Protein AF-A0A951CQD4-F1 (afdb_monomer)

Nearest PDB structures (foldseek):
  6ynw-assembly1_P  TM=8.986E-01  e=6.904E-02  Tetrahymena thermophila
  8apj-assembly1_V1  TM=7.494E-01  e=2.219E-02  Trypanosoma brucei brucei
  6oqr-assembly1_P  TM=8.571E-01  e=2.436E-01  Escherichia coli
  6oqu-assembly1_P  TM=8.642E-01  e=4.874E-01  Escherichia coli
  8dbp-assembly1_M  TM=8.579E-01  e=5.529E-01  Escherichia coli

Secondary structure (DSSP, 8-state):
-HHHHHHHHHHHHHHHGGGGS--TT----HHHHHHHHHHHHHHHHHHHHHHHHHHHHHHHHH-GGGHHHHHHHHHHHHHHHHHHHHHHHHHHHH-

Sequence (95 aa):
MRNKMMFLILALLLIGVPAFAQGPAGGITDKGLMVLGLGIAGGLCGIGQGKAVSGAAEAIARNPGAQAGIRFALILGLVFIETLTIYALAIVLRG

Mean predicted aligned error: 7.96 Å

pLDDT: mean 88.53, std 10.41, range [60.78, 98.19]

Structure (mmCIF, N/CA/C/O backbone):
data_AF-A0A951CQD4-F1
#
_entry.id   AF-A0A951CQD4-F1
#
loop_
_atom_site.group_PDB
_atom_site.id
_atom_site.type_symbol
_atom_site.label_atom_id
_atom_site.label_alt_id
_atom_site.label_comp_id
_atom_site.label_asym_id
_atom_site.label_entity_id
_atom_site.label_seq_id
_atom_site.pdbx_PDB_ins_code
_atom_site.Cartn_x
_atom_site.Cartn_y
_atom_site.Cartn_z
_atom_site.occupancy
_atom_site.B_iso_or_equiv
_atom_site.auth_seq_id
_atom_site.auth_comp_id
_atom_site.auth_asym_id
_atom_site.auth_atom_id
_atom_site.pdbx_PDB_model_num
ATOM 1 N N . MET A 1 1 ? 17.579 15.932 11.579 1.00 73.38 1 MET A N 1
ATOM 2 C CA . MET A 1 1 ? 17.182 16.090 10.156 1.00 73.38 1 MET A CA 1
ATOM 3 C C . MET A 1 1 ? 18.389 16.061 9.217 1.00 73.38 1 MET A C 1
ATOM 5 O O . MET A 1 1 ? 18.344 15.320 8.247 1.00 73.38 1 MET A O 1
ATOM 9 N N . ARG A 1 2 ? 19.497 16.740 9.555 1.00 85.31 2 ARG A N 1
ATOM 10 C CA . ARG A 1 2 ? 20.757 16.749 8.784 1.00 85.31 2 ARG A CA 1
ATOM 11 C C . ARG A 1 2 ? 21.313 15.361 8.417 1.00 85.31 2 ARG A C 1
ATOM 13 O O . ARG A 1 2 ? 21.627 15.135 7.260 1.00 85.31 2 ARG A O 1
ATOM 20 N N . ASN A 1 3 ? 21.331 14.406 9.352 1.00 81.06 3 ASN A N 1
ATOM 21 C CA . ASN A 1 3 ? 21.849 13.057 9.070 1.00 81.06 3 ASN A CA 1
ATOM 22 C C . ASN A 1 3 ? 20.948 12.282 8.096 1.00 81.06 3 ASN A C 1
ATOM 24 O O . ASN A 1 3 ? 21.449 11.656 7.174 1.00 81.06 3 ASN A O 1
ATOM 28 N N . LYS A 1 4 ? 19.617 12.385 8.242 1.00 80.56 4 LYS A N 1
ATOM 29 C CA . LYS A 1 4 ? 18.654 11.767 7.311 1.00 80.56 4 LYS A CA 1
ATOM 30 C C . LYS A 1 4 ? 18.809 12.333 5.897 1.00 80.56 4 LYS A C 1
ATOM 32 O O . LYS A 1 4 ? 18.767 11.583 4.935 1.00 80.56 4 LYS A O 1
ATOM 37 N N . MET A 1 5 ? 19.040 13.643 5.792 1.00 81.31 5 MET A N 1
ATOM 38 C CA . MET A 1 5 ? 19.269 14.328 4.520 1.00 81.31 5 MET A CA 1
ATOM 39 C C . MET A 1 5 ? 20.591 13.898 3.869 1.00 81.31 5 MET A C 1
ATOM 41 O O . MET A 1 5 ? 20.627 13.664 2.670 1.00 81.31 5 MET A O 1
ATOM 45 N N . MET A 1 6 ? 21.649 13.705 4.663 1.00 86.38 6 MET A N 1
ATOM 46 C CA . MET A 1 6 ? 22.944 13.219 4.175 1.00 86.38 6 MET A CA 1
ATOM 47 C C . MET A 1 6 ? 22.870 11.772 3.661 1.00 86.38 6 MET A C 1
ATOM 49 O O . MET A 1 6 ? 23.408 11.481 2.597 1.00 86.38 6 MET A O 1
ATOM 53 N N . PHE A 1 7 ? 22.135 10.889 4.349 1.00 87.44 7 PHE A N 1
ATOM 54 C CA . PHE A 1 7 ? 21.870 9.531 3.855 1.00 87.44 7 PHE A CA 1
ATOM 55 C C . PHE A 1 7 ? 21.011 9.522 2.585 1.00 87.44 7 PHE A C 1
ATOM 57 O O . PHE A 1 7 ? 21.269 8.726 1.689 1.00 87.44 7 PHE A O 1
ATOM 64 N N . LEU A 1 8 ? 20.027 10.422 2.479 1.00 87.50 8 LEU A N 1
ATOM 65 C CA . LEU A 1 8 ? 19.177 10.535 1.292 1.00 87.50 8 LEU A CA 1
ATOM 66 C C . LEU A 1 8 ? 19.973 11.002 0.064 1.00 87.50 8 LEU A C 1
ATOM 68 O O . LEU A 1 8 ? 19.827 10.433 -1.012 1.00 87.50 8 LEU A O 1
ATOM 72 N N . ILE A 1 9 ? 20.846 11.999 0.238 1.00 85.88 9 ILE A N 1
ATOM 73 C CA . ILE A 1 9 ? 21.727 12.512 -0.822 1.00 85.88 9 ILE A CA 1
ATOM 74 C C . ILE A 1 9 ? 22.723 11.435 -1.267 1.00 85.88 9 ILE A C 1
ATOM 76 O O . ILE A 1 9 ? 22.911 11.237 -2.464 1.00 85.88 9 ILE A O 1
ATOM 80 N N . LEU A 1 10 ? 23.322 10.699 -0.324 1.00 86.56 10 LEU A N 1
ATOM 81 C CA . LEU A 1 10 ? 24.229 9.596 -0.643 1.00 86.56 10 LEU A CA 1
ATOM 82 C C . LEU A 1 10 ? 23.510 8.466 -1.396 1.00 86.56 10 LEU A C 1
ATOM 84 O O . LEU A 1 10 ? 24.032 7.972 -2.389 1.00 86.56 10 LEU A O 1
ATOM 88 N N . ALA A 1 11 ? 22.299 8.091 -0.974 1.00 84.56 11 ALA A N 1
ATOM 89 C CA . ALA A 1 11 ? 21.493 7.094 -1.675 1.00 84.56 11 ALA A CA 1
ATOM 90 C C . ALA A 1 11 ? 21.147 7.541 -3.105 1.00 84.56 11 ALA A C 1
ATOM 92 O O . ALA A 1 11 ? 21.268 6.751 -4.038 1.00 84.56 11 ALA A O 1
ATOM 93 N N . LEU A 1 12 ? 20.786 8.815 -3.293 1.00 80.19 12 LEU A N 1
ATOM 94 C CA . LEU A 1 12 ? 20.484 9.376 -4.611 1.00 80.19 12 LEU A CA 1
ATOM 95 C C . LEU A 1 12 ? 21.715 9.376 -5.534 1.00 80.19 12 LEU A C 1
ATOM 97 O O . LEU A 1 12 ? 21.600 9.050 -6.713 1.00 80.19 12 LEU A O 1
ATOM 101 N N . LEU A 1 13 ? 22.898 9.687 -4.991 1.00 81.06 13 LEU A N 1
ATOM 102 C CA . LEU A 1 13 ? 24.167 9.637 -5.724 1.00 81.06 13 LEU A CA 1
ATOM 103 C C . LEU A 1 13 ? 24.550 8.204 -6.122 1.00 81.06 13 LEU A C 1
ATOM 105 O O . LEU A 1 13 ? 24.999 7.989 -7.245 1.00 81.06 13 LEU A O 1
ATOM 109 N N . LEU A 1 14 ? 24.333 7.220 -5.242 1.00 79.62 14 LEU A N 1
ATOM 110 C CA . LEU A 1 14 ? 24.634 5.809 -5.514 1.00 79.62 14 LEU A CA 1
ATOM 111 C C . LEU A 1 14 ? 23.734 5.203 -6.604 1.00 79.62 14 LEU A C 1
ATOM 113 O O . LEU A 1 14 ? 24.202 4.372 -7.379 1.00 79.62 14 LEU A O 1
ATOM 117 N N . ILE A 1 15 ? 22.481 5.655 -6.720 1.00 76.06 15 ILE A N 1
ATOM 118 C CA . ILE A 1 15 ? 21.564 5.241 -7.800 1.00 76.06 15 ILE A CA 1
ATOM 119 C C . ILE A 1 15 ? 22.047 5.743 -9.178 1.00 76.06 15 ILE A C 1
ATOM 121 O O . ILE A 1 15 ? 21.765 5.107 -10.191 1.00 76.06 15 ILE A O 1
ATOM 125 N N . GLY A 1 16 ? 22.811 6.842 -9.235 1.00 67.19 16 GLY A N 1
ATOM 126 C CA . GLY A 1 16 ? 23.349 7.413 -10.479 1.00 67.19 16 GLY A CA 1
ATOM 127 C C . GLY A 1 16 ? 24.639 6.763 -11.003 1.00 67.19 16 GLY A C 1
ATOM 128 O O . GLY A 1 16 ? 24.950 6.897 -12.183 1.00 67.19 16 GLY A O 1
ATOM 129 N N . VAL A 1 17 ? 25.385 6.031 -10.168 1.00 70.56 17 VAL A N 1
ATOM 130 C CA . VAL A 1 17 ? 26.650 5.359 -10.542 1.00 70.56 17 VAL A CA 1
ATOM 131 C C . VAL A 1 17 ? 26.517 4.368 -11.716 1.00 70.56 17 VAL A C 1
ATOM 133 O O . VAL A 1 17 ? 27.369 4.418 -12.607 1.00 70.56 17 VAL A O 1
ATOM 136 N N . PRO A 1 18 ? 25.482 3.502 -11.808 1.00 70.94 18 PRO A N 1
ATOM 137 C CA . PRO A 1 18 ? 25.334 2.594 -12.951 1.00 70.94 18 PRO A CA 1
ATOM 138 C C . PRO A 1 18 ? 25.163 3.305 -14.305 1.00 70.94 18 PRO A C 1
ATOM 140 O O . PRO A 1 18 ? 25.488 2.706 -15.329 1.00 70.94 18 PRO A O 1
ATOM 143 N N . ALA A 1 19 ? 24.750 4.581 -14.335 1.00 67.12 19 ALA A N 1
ATOM 144 C CA . ALA A 1 19 ? 24.641 5.353 -15.577 1.00 67.12 19 ALA A CA 1
ATOM 145 C C . ALA A 1 19 ? 26.005 5.600 -16.253 1.00 67.12 19 ALA A C 1
ATOM 147 O O . ALA A 1 19 ? 26.070 5.733 -17.472 1.00 67.12 19 ALA A O 1
ATOM 148 N N . PHE A 1 20 ? 27.102 5.616 -15.484 1.00 69.44 20 PHE A N 1
ATOM 149 C CA . PHE A 1 20 ? 28.464 5.824 -15.997 1.00 69.44 20 PHE A CA 1
ATOM 150 C C . PHE A 1 20 ? 29.209 4.519 -16.326 1.00 69.44 20 PHE A C 1
ATOM 152 O O . PHE A 1 20 ? 30.288 4.567 -16.909 1.00 69.44 20 PHE A O 1
ATOM 159 N N . ALA A 1 21 ? 28.640 3.359 -15.978 1.00 69.00 21 ALA A N 1
ATOM 160 C CA . ALA A 1 21 ? 29.192 2.033 -16.279 1.00 69.00 21 ALA A CA 1
ATOM 161 C C . ALA A 1 21 ? 28.499 1.343 -17.478 1.00 69.00 21 ALA A C 1
ATOM 163 O O . ALA A 1 21 ? 28.794 0.188 -17.786 1.00 69.00 21 ALA A O 1
ATOM 164 N N . GLN A 1 22 ? 27.564 2.025 -18.152 1.00 69.38 22 GLN A N 1
ATOM 165 C CA . GLN A 1 22 ? 26.813 1.482 -19.288 1.00 69.38 22 GLN A CA 1
ATOM 166 C C . GLN A 1 22 ? 27.698 1.302 -20.536 1.00 69.38 22 GLN A C 1
ATOM 168 O O . GLN A 1 22 ? 28.213 2.269 -21.092 1.00 69.38 22 GLN A O 1
ATOM 173 N N . GLY A 1 23 ? 27.844 0.057 -21.007 1.00 66.75 23 GLY A N 1
ATOM 174 C CA . GLY A 1 23 ? 28.374 -0.257 -22.342 1.00 66.75 23 GLY A CA 1
ATOM 175 C C . GLY A 1 23 ? 27.323 -0.068 -23.453 1.00 66.75 23 GLY A C 1
ATOM 176 O O . GLY A 1 23 ? 26.164 0.195 -23.144 1.00 66.75 23 GLY A O 1
ATOM 177 N N . PRO A 1 24 ? 27.663 -0.268 -24.743 1.00 63.88 24 PRO A N 1
ATOM 178 C CA . PRO A 1 24 ? 26.805 0.068 -25.897 1.00 63.88 24 PRO A CA 1
ATOM 179 C C . PRO A 1 24 ? 25.401 -0.568 -25.919 1.00 63.88 24 PRO A C 1
ATOM 181 O O . PRO A 1 24 ? 24.527 -0.089 -26.632 1.00 63.88 24 PRO A O 1
ATOM 184 N N . ALA A 1 25 ? 25.182 -1.640 -25.150 1.00 64.62 25 ALA A N 1
ATOM 185 C CA . ALA A 1 25 ? 23.901 -2.339 -25.007 1.00 64.62 25 ALA A CA 1
ATOM 186 C C . ALA A 1 25 ? 23.229 -2.141 -23.630 1.00 64.62 25 ALA A C 1
ATOM 188 O O . ALA A 1 25 ? 22.144 -2.664 -23.389 1.00 64.62 25 ALA A O 1
ATOM 189 N N . GLY A 1 26 ? 23.864 -1.413 -22.709 1.00 60.78 26 GLY A N 1
ATOM 190 C CA . GLY A 1 26 ? 23.273 -1.034 -21.432 1.00 60.78 26 GLY A CA 1
ATOM 191 C C . GLY A 1 26 ? 22.604 0.318 -21.607 1.00 60.78 26 GLY A C 1
ATOM 192 O O . GLY A 1 26 ? 23.295 1.313 -21.778 1.00 60.78 26 GLY A O 1
ATOM 193 N N . GLY A 1 27 ? 21.279 0.350 -21.597 1.00 67.31 27 GLY A N 1
ATOM 194 C CA . GLY A 1 27 ? 20.437 1.545 -21.624 1.00 67.31 27 GLY A CA 1
ATOM 195 C C . GLY A 1 27 ? 19.290 1.357 -20.640 1.00 67.31 27 GLY A C 1
ATOM 196 O O . GLY A 1 27 ? 18.896 0.217 -20.390 1.00 67.31 27 GLY A O 1
ATOM 197 N N . ILE A 1 28 ? 18.730 2.441 -20.091 1.00 70.69 28 ILE A N 1
ATOM 198 C CA . ILE A 1 28 ? 17.424 2.351 -19.424 1.00 70.69 28 ILE A CA 1
ATOM 199 C C . ILE A 1 28 ? 16.434 1.877 -20.488 1.00 70.69 28 ILE A C 1
ATOM 201 O O . ILE A 1 28 ? 16.169 2.590 -21.452 1.00 70.69 28 ILE A O 1
ATOM 205 N N . THR A 1 29 ? 15.942 0.650 -20.346 1.00 83.50 29 THR A N 1
ATOM 206 C CA . THR A 1 29 ? 14.924 0.104 -21.244 1.00 83.50 29 THR A CA 1
ATOM 207 C C . THR A 1 29 ? 13.550 0.596 -20.808 1.00 83.50 29 THR A C 1
ATOM 209 O O . THR A 1 29 ? 13.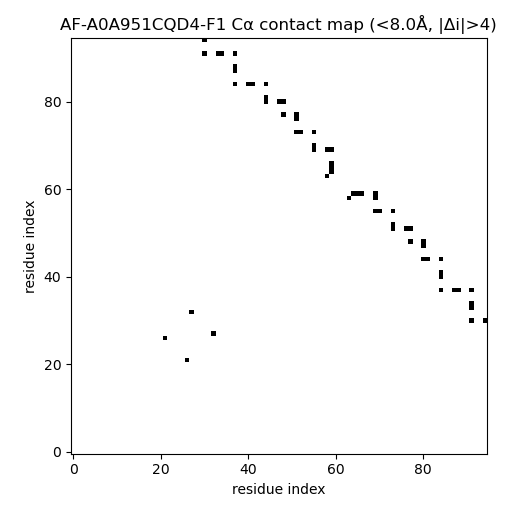323 0.832 -19.618 1.00 83.50 29 THR A O 1
ATOM 212 N N . ASP A 1 30 ? 12.604 0.682 -21.743 1.00 83.00 30 ASP A N 1
ATOM 213 C CA . ASP A 1 30 ? 11.210 1.019 -21.425 1.00 83.00 30 ASP A CA 1
ATOM 214 C C . ASP A 1 30 ? 10.648 0.082 -20.342 1.00 83.00 30 ASP A C 1
ATOM 216 O O . ASP A 1 30 ? 10.006 0.529 -19.391 1.00 83.00 30 ASP A O 1
ATOM 220 N N . LYS A 1 31 ? 11.003 -1.212 -20.405 1.00 83.81 31 LYS A N 1
ATOM 221 C CA . LYS A 1 31 ? 10.666 -2.201 -19.369 1.00 83.81 31 LYS A CA 1
ATOM 222 C C . LYS A 1 31 ? 11.307 -1.883 -18.016 1.00 83.81 31 LYS A C 1
ATOM 224 O O . LYS A 1 31 ? 10.651 -2.011 -16.986 1.00 83.81 31 LYS A O 1
ATOM 229 N N . GLY A 1 32 ? 12.567 -1.448 -18.000 1.00 85.00 32 GLY A N 1
ATOM 230 C CA . GLY A 1 32 ? 13.257 -1.028 -16.779 1.00 85.00 32 GLY A CA 1
ATOM 231 C C . GLY A 1 32 ? 12.568 0.160 -16.103 1.00 85.00 32 GLY A C 1
ATOM 232 O O . GLY A 1 32 ? 12.392 0.159 -14.883 1.00 85.00 32 GLY A O 1
ATOM 233 N N . LEU A 1 33 ? 12.101 1.133 -16.891 1.00 85.75 33 LEU A N 1
ATOM 234 C CA . LEU A 1 33 ? 11.361 2.283 -16.373 1.00 85.75 33 LEU A CA 1
ATOM 235 C C . LEU A 1 33 ? 9.965 1.891 -15.860 1.00 85.75 33 LEU A C 1
ATOM 237 O O . LEU A 1 33 ?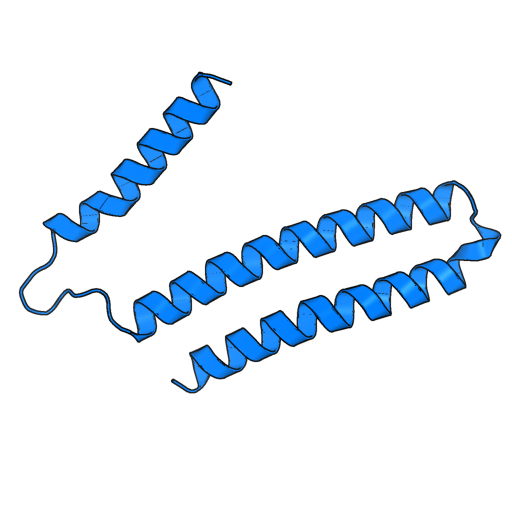 9.539 2.379 -14.812 1.00 85.75 33 LEU A O 1
ATOM 241 N N . MET A 1 34 ? 9.281 0.969 -16.543 1.00 89.19 34 MET A N 1
ATOM 242 C CA . MET A 1 34 ? 7.994 0.417 -16.100 1.00 89.19 34 MET A CA 1
ATOM 243 C C . MET A 1 34 ? 8.104 -0.310 -14.751 1.00 89.19 34 MET A C 1
ATOM 245 O O . MET A 1 34 ? 7.291 -0.070 -13.857 1.00 89.19 34 MET A O 1
ATOM 249 N N . VAL A 1 35 ? 9.127 -1.152 -14.567 1.00 89.69 35 VAL A N 1
ATOM 250 C CA . VAL A 1 35 ? 9.362 -1.870 -13.300 1.00 89.69 35 VAL A CA 1
ATOM 251 C C . VAL A 1 35 ? 9.711 -0.900 -12.168 1.00 89.69 35 VAL A C 1
ATOM 253 O O . VAL A 1 35 ? 9.205 -1.049 -11.054 1.00 89.69 35 VAL A O 1
ATOM 256 N N . LEU A 1 36 ? 10.519 0.130 -12.443 1.00 89.75 36 LEU A N 1
ATOM 257 C CA . LEU A 1 36 ? 10.819 1.174 -11.462 1.00 89.75 36 LEU A CA 1
ATOM 258 C C . LEU A 1 36 ? 9.552 1.942 -11.050 1.00 89.75 36 LEU A C 1
ATOM 260 O O . LEU A 1 36 ? 9.309 2.138 -9.857 1.00 89.75 36 LEU A O 1
ATOM 264 N N . GLY A 1 37 ? 8.725 2.334 -12.023 1.00 90.12 37 GLY A N 1
ATOM 265 C CA . GLY A 1 37 ? 7.448 3.005 -11.779 1.00 90.12 37 GLY A CA 1
ATOM 266 C C . GLY A 1 37 ? 6.496 2.158 -10.932 1.00 90.12 37 GLY A C 1
ATOM 267 O O . GLY A 1 37 ? 5.906 2.669 -9.978 1.00 90.12 37 GLY A O 1
ATOM 268 N N . LEU A 1 38 ? 6.411 0.854 -11.213 1.00 94.06 38 LEU A N 1
ATOM 269 C CA . LEU A 1 38 ? 5.628 -0.092 -10.417 1.00 94.06 38 LEU A CA 1
ATOM 270 C C . LEU A 1 38 ? 6.136 -0.193 -8.974 1.00 94.06 38 LEU A C 1
ATOM 272 O O . LEU A 1 38 ? 5.331 -0.182 -8.045 1.00 94.06 38 LEU A O 1
ATOM 276 N N . GLY A 1 39 ? 7.455 -0.248 -8.775 1.00 92.88 39 GLY A N 1
ATOM 277 C CA . GLY A 1 39 ? 8.058 -0.283 -7.440 1.00 92.88 39 GLY A CA 1
ATOM 278 C C . GLY A 1 39 ? 7.723 0.961 -6.611 1.00 92.88 39 GLY A C 1
ATOM 279 O O . GLY A 1 39 ? 7.366 0.848 -5.437 1.00 92.88 39 GLY A O 1
ATOM 280 N N . ILE A 1 40 ? 7.762 2.145 -7.230 1.00 92.25 40 ILE A N 1
ATOM 281 C CA . ILE A 1 40 ? 7.376 3.404 -6.576 1.00 92.25 40 ILE A CA 1
ATOM 282 C C . ILE A 1 40 ? 5.878 3.402 -6.245 1.00 92.25 40 ILE A C 1
ATOM 284 O O . ILE A 1 40 ? 5.502 3.699 -5.110 1.00 92.25 40 ILE A O 1
ATOM 288 N N . ALA A 1 41 ? 5.023 3.038 -7.206 1.00 91.44 41 ALA A N 1
ATOM 289 C CA . ALA A 1 41 ? 3.576 2.987 -7.007 1.00 91.44 41 ALA A CA 1
A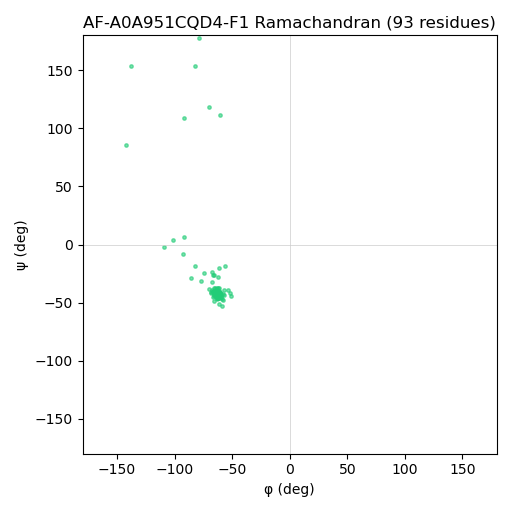TOM 290 C C . ALA A 1 41 ? 3.185 2.003 -5.892 1.00 91.44 41 ALA A C 1
ATOM 292 O O . ALA A 1 41 ? 2.411 2.364 -5.002 1.00 91.44 41 ALA A O 1
ATOM 293 N N . GLY A 1 42 ? 3.773 0.802 -5.885 1.00 94.75 42 GLY A N 1
ATOM 294 C CA . GLY A 1 42 ? 3.561 -0.204 -4.844 1.00 94.75 42 GLY A CA 1
ATOM 295 C C . GLY A 1 42 ? 4.023 0.275 -3.466 1.00 94.75 42 GLY A C 1
ATOM 296 O O . GLY A 1 42 ? 3.299 0.119 -2.484 1.00 94.75 42 GLY A O 1
ATOM 297 N N . GLY A 1 43 ? 5.179 0.944 -3.390 1.00 93.50 43 GLY A N 1
ATOM 298 C CA . GLY A 1 43 ? 5.668 1.538 -2.143 1.00 93.50 43 GLY A CA 1
ATOM 299 C C . GLY A 1 43 ? 4.725 2.608 -1.578 1.00 93.50 43 GLY A C 1
ATOM 300 O O . GLY A 1 43 ? 4.413 2.596 -0.385 1.00 93.50 43 GLY A O 1
ATOM 301 N N . LEU A 1 44 ? 4.218 3.506 -2.429 1.00 93.25 44 LEU A N 1
ATOM 302 C CA . LEU A 1 44 ? 3.253 4.535 -2.024 1.00 93.25 44 LEU A CA 1
ATOM 303 C C . LEU A 1 44 ? 1.908 3.932 -1.593 1.00 93.25 44 LEU A C 1
ATOM 305 O O . LEU A 1 44 ? 1.333 4.373 -0.593 1.00 93.25 44 LEU A O 1
ATOM 309 N N . CYS A 1 45 ? 1.434 2.900 -2.294 1.00 95.12 45 CYS A N 1
ATOM 310 C CA . CYS A 1 45 ? 0.227 2.173 -1.904 1.00 95.12 45 CYS A CA 1
ATOM 311 C C . CYS A 1 45 ? 0.400 1.501 -0.539 1.00 95.12 45 CYS A C 1
ATOM 313 O O . CYS A 1 45 ? -0.466 1.666 0.321 1.00 95.12 45 CYS A O 1
ATOM 315 N N . GLY A 1 46 ? 1.545 0.860 -0.281 1.00 95.38 46 GLY A N 1
ATOM 316 C CA . GLY A 1 46 ? 1.857 0.262 1.021 1.00 95.38 46 GLY A CA 1
ATOM 317 C C . GLY A 1 46 ? 1.809 1.270 2.176 1.00 95.38 46 GLY A C 1
ATOM 318 O O . GLY A 1 46 ? 1.261 0.975 3.240 1.00 95.38 46 GLY A O 1
ATOM 319 N N . ILE A 1 47 ? 2.290 2.502 1.961 1.00 95.94 47 ILE A N 1
ATOM 320 C CA . ILE A 1 47 ? 2.166 3.588 2.951 1.00 95.94 47 ILE A CA 1
ATOM 321 C C . ILE A 1 47 ? 0.690 3.942 3.194 1.00 95.94 47 ILE A C 1
ATOM 323 O O . ILE A 1 47 ? 0.271 4.099 4.345 1.00 95.94 47 ILE A O 1
ATOM 327 N N . GLY A 1 48 ? -0.107 4.064 2.129 1.00 94.69 48 GLY A N 1
ATOM 328 C CA . GLY A 1 48 ? -1.542 4.349 2.222 1.00 94.69 48 GLY A CA 1
ATOM 329 C C . GLY A 1 48 ? -2.308 3.273 2.997 1.00 94.69 48 GLY A C 1
ATOM 330 O O . GLY A 1 48 ? -3.068 3.595 3.914 1.00 94.69 48 GLY A O 1
ATOM 331 N N . GLN A 1 49 ? -2.048 2.002 2.690 1.00 96.69 49 GLN A N 1
ATOM 332 C CA . GLN A 1 49 ? -2.654 0.854 3.367 1.00 96.69 49 GLN A CA 1
ATOM 333 C C . GLN A 1 49 ? -2.276 0.807 4.850 1.00 96.69 49 GLN A C 1
ATOM 335 O O . GLN A 1 49 ? -3.157 0.673 5.699 1.00 96.69 49 GLN A O 1
ATOM 340 N N . GLY A 1 50 ? -0.996 1.007 5.183 1.00 96.81 50 GLY A N 1
ATOM 341 C CA . GLY A 1 50 ? -0.538 1.044 6.575 1.00 96.81 50 GLY A CA 1
ATOM 342 C C . GLY A 1 50 ? -1.247 2.124 7.398 1.00 96.81 50 GLY A C 1
ATOM 343 O O . GLY A 1 50 ? -1.703 1.866 8.514 1.00 96.81 50 GLY A O 1
ATOM 344 N N . LYS A 1 51 ? -1.429 3.321 6.823 1.00 97.06 51 LYS A N 1
ATOM 345 C CA . LYS A 1 51 ? -2.185 4.405 7.470 1.00 97.06 51 LYS A CA 1
ATOM 346 C C . LYS A 1 51 ? -3.668 4.072 7.636 1.00 97.06 51 LYS A C 1
ATOM 348 O O . LYS A 1 51 ? -4.225 4.349 8.697 1.00 97.06 51 LYS A O 1
ATOM 353 N N . ALA A 1 52 ? -4.300 3.483 6.620 1.00 96.94 52 ALA A N 1
ATOM 354 C CA . ALA A 1 52 ? -5.706 3.088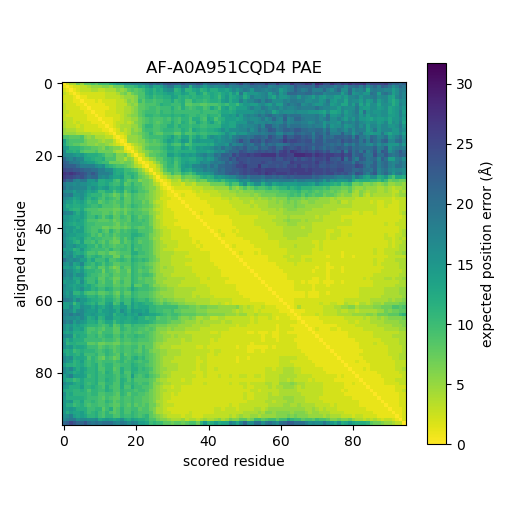 6.685 1.00 96.94 52 ALA A CA 1
ATOM 355 C C . ALA A 1 52 ? -5.946 2.033 7.778 1.00 96.94 52 ALA A C 1
ATOM 357 O O . ALA A 1 52 ? -6.868 2.176 8.581 1.00 96.94 52 ALA A O 1
ATOM 358 N N . VAL A 1 53 ? -5.075 1.023 7.861 1.00 97.75 53 VAL A N 1
ATOM 359 C CA . VAL A 1 53 ? -5.142 -0.030 8.885 1.00 97.75 53 VAL A CA 1
ATOM 360 C C . VAL A 1 53 ? -4.938 0.547 10.287 1.00 97.75 53 VAL A C 1
ATOM 362 O O . VAL A 1 53 ? -5.726 0.241 11.181 1.00 97.75 53 VAL A O 1
ATOM 365 N N . SER A 1 54 ? -3.945 1.424 10.481 1.00 98.00 54 SER A N 1
ATOM 366 C CA . SER A 1 54 ? -3.727 2.097 11.772 1.00 98.00 54 SER A CA 1
ATOM 367 C C . SER A 1 54 ? -4.953 2.909 12.198 1.00 98.00 54 SER A C 1
ATOM 369 O O . SER A 1 54 ? -5.424 2.777 13.327 1.00 98.00 54 SER A O 1
ATOM 371 N N . GLY A 1 55 ? -5.519 3.702 11.281 1.00 97.56 55 GLY A N 1
ATOM 372 C CA . GLY A 1 55 ? -6.708 4.509 11.558 1.00 97.56 55 GLY A CA 1
ATOM 373 C C . GLY A 1 55 ? -7.936 3.661 11.897 1.00 97.56 55 GLY A C 1
ATOM 374 O O . GLY A 1 55 ? -8.687 3.995 12.813 1.00 97.56 55 GLY A O 1
ATOM 375 N N . ALA A 1 56 ? -8.119 2.528 11.216 1.00 97.56 56 ALA A N 1
ATOM 376 C CA . ALA A 1 56 ? -9.191 1.590 11.529 1.00 97.56 56 ALA A CA 1
ATOM 377 C C . ALA A 1 56 ? -9.006 0.928 12.904 1.00 97.56 56 ALA A C 1
ATOM 379 O O . ALA A 1 56 ? -9.979 0.797 13.647 1.00 97.56 56 ALA A O 1
ATOM 380 N N . ALA A 1 57 ? -7.777 0.549 13.271 1.00 97.56 57 ALA A N 1
ATOM 381 C CA . ALA A 1 57 ? -7.480 -0.022 14.583 1.00 97.56 57 ALA A CA 1
ATOM 382 C C . ALA A 1 57 ? -7.782 0.971 15.719 1.00 97.56 57 ALA A C 1
ATOM 384 O O . ALA A 1 57 ? -8.458 0.614 16.686 1.00 97.56 57 ALA A O 1
ATOM 385 N N . GLU A 1 58 ? -7.364 2.232 15.576 1.00 98.00 58 GLU A N 1
ATOM 386 C CA . GLU A 1 58 ? -7.679 3.296 16.540 1.00 98.00 58 GLU A CA 1
ATOM 387 C C . GLU A 1 58 ? -9.186 3.567 16.641 1.00 98.00 58 GLU A C 1
ATOM 389 O O . GLU A 1 58 ? -9.719 3.728 17.742 1.00 98.00 58 GLU A O 1
ATOM 394 N N . ALA A 1 59 ? -9.891 3.595 15.507 1.00 97.06 59 ALA A N 1
ATOM 395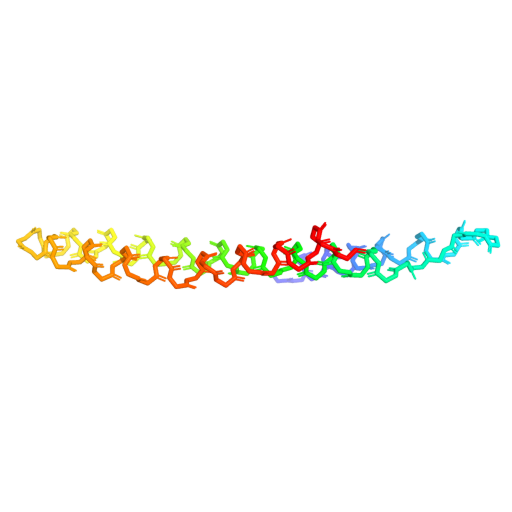 C CA . ALA A 1 59 ? -11.335 3.805 15.483 1.00 97.06 59 ALA A CA 1
ATOM 396 C C . ALA A 1 59 ? -12.091 2.668 16.190 1.00 97.06 59 ALA A C 1
ATOM 398 O O . ALA A 1 59 ? -13.000 2.940 16.977 1.00 97.06 59 ALA A O 1
ATOM 399 N N . ILE A 1 60 ? -11.687 1.410 15.967 1.00 98.00 60 ILE A N 1
ATOM 400 C CA . ILE A 1 60 ? -12.267 0.244 16.652 1.00 98.00 60 ILE A CA 1
ATOM 401 C C . ILE A 1 60 ? -11.990 0.315 18.157 1.00 98.00 60 ILE A C 1
ATOM 403 O O . ILE A 1 60 ? -12.892 0.053 18.948 1.00 98.00 60 ILE A O 1
ATOM 407 N N . ALA A 1 61 ? -10.781 0.710 18.566 1.00 97.12 61 ALA A N 1
ATOM 408 C CA . ALA A 1 61 ? -10.434 0.834 19.981 1.00 97.12 61 ALA A CA 1
ATOM 409 C C . ALA A 1 61 ? -11.273 1.903 20.705 1.00 97.12 61 ALA A C 1
ATOM 411 O O . ALA A 1 61 ? -11.664 1.704 21.853 1.00 97.12 61 ALA A O 1
ATOM 412 N N . ARG A 1 62 ? -11.580 3.025 20.037 1.00 97.56 62 ARG A N 1
ATOM 413 C CA . ARG A 1 62 ? -12.420 4.098 20.602 1.00 97.56 62 ARG A CA 1
ATOM 414 C C . ARG A 1 62 ? -13.909 3.764 20.597 1.00 97.56 62 ARG A C 1
ATOM 416 O O . ARG A 1 62 ? -14.631 4.238 21.470 1.00 97.56 62 ARG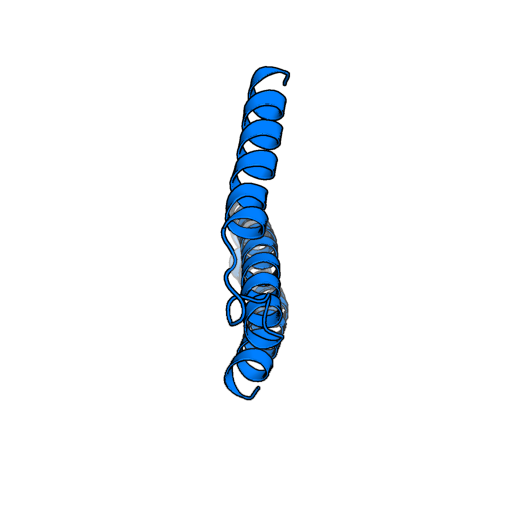 A O 1
ATOM 423 N N . ASN A 1 63 ? -14.377 2.987 19.622 1.00 96.38 63 ASN A N 1
ATOM 424 C CA . ASN A 1 63 ? -15.770 2.557 19.543 1.00 96.38 63 ASN A CA 1
ATOM 425 C C . ASN A 1 63 ? -15.897 1.105 19.037 1.00 96.38 63 ASN A C 1
ATOM 427 O O . ASN A 1 63 ? -16.145 0.879 17.845 1.00 96.38 63 ASN A O 1
ATOM 431 N N . PRO A 1 64 ? -15.809 0.112 19.942 1.00 94.75 64 PRO A N 1
ATOM 432 C CA . PRO A 1 64 ? -15.904 -1.301 19.574 1.00 94.75 64 PRO A CA 1
ATOM 433 C C . PRO A 1 64 ? -17.254 -1.690 18.950 1.00 94.75 64 PRO A C 1
ATOM 435 O O . PRO A 1 64 ? -17.314 -2.599 18.123 1.00 94.75 64 PRO A O 1
ATOM 438 N N . GLY A 1 65 ? -18.340 -0.982 19.292 1.00 96.50 65 GLY A N 1
ATOM 439 C CA . GLY A 1 65 ? -19.680 -1.243 18.754 1.00 96.50 65 GLY A CA 1
ATOM 440 C C . GLY A 1 65 ? -19.819 -0.933 17.259 1.00 96.50 65 GLY A C 1
ATOM 441 O O . GLY A 1 65 ? -20.653 -1.526 16.581 1.00 96.50 65 GLY A O 1
ATOM 442 N N . ALA A 1 66 ? -18.965 -0.060 16.713 1.00 96.25 66 ALA A N 1
ATOM 44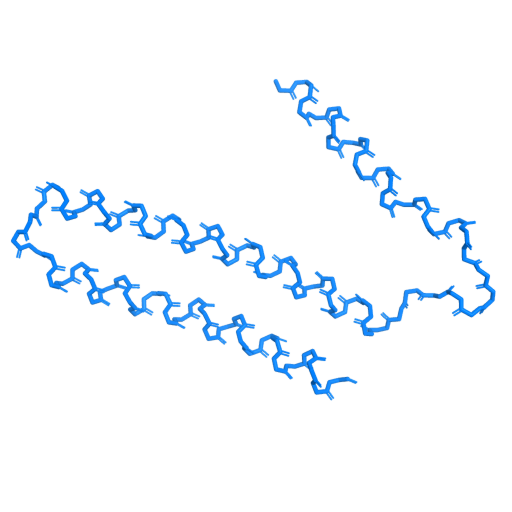3 C CA . ALA A 1 66 ? -18.959 0.304 15.294 1.00 96.25 66 ALA A CA 1
ATOM 444 C C . ALA A 1 66 ? -18.021 -0.568 14.433 1.00 96.25 66 ALA A C 1
ATOM 446 O O . ALA A 1 66 ? -17.838 -0.294 13.244 1.00 96.25 66 ALA A O 1
ATOM 447 N N . GLN A 1 67 ? -17.429 -1.628 14.999 1.00 96.50 67 GLN A N 1
ATOM 448 C CA . GLN A 1 67 ? -16.397 -2.439 14.344 1.00 96.50 67 GLN A CA 1
ATOM 449 C C . GLN A 1 67 ? -16.796 -2.941 12.947 1.00 96.50 67 GLN A C 1
ATOM 451 O O . GLN A 1 67 ? -15.970 -2.921 12.035 1.00 96.50 67 GLN A O 1
ATOM 456 N N . ALA A 1 68 ? -18.040 -3.394 12.766 1.00 97.44 68 ALA A N 1
ATOM 457 C CA . ALA A 1 68 ? -18.505 -3.921 11.484 1.00 97.44 68 ALA A CA 1
ATOM 458 C C . ALA A 1 68 ? -18.466 -2.854 10.374 1.00 97.44 68 ALA A C 1
ATOM 460 O O . ALA A 1 68 ? -17.919 -3.103 9.301 1.00 97.44 68 ALA A O 1
ATOM 461 N N . GLY A 1 69 ? -18.964 -1.646 10.662 1.00 97.94 69 GLY A N 1
ATOM 462 C CA . GLY A 1 69 ? -18.939 -0.525 9.720 1.00 97.94 69 GLY A CA 1
ATOM 463 C C . GLY A 1 69 ? -17.519 -0.046 9.413 1.00 97.94 69 GLY A C 1
ATOM 464 O O . GLY A 1 69 ? -17.190 0.198 8.254 1.00 97.94 69 GLY A O 1
ATOM 465 N N . ILE A 1 70 ? -16.647 0.009 10.427 1.00 98.00 70 ILE A N 1
ATOM 466 C CA . ILE A 1 70 ? -15.238 0.400 10.249 1.00 98.00 70 ILE A CA 1
ATOM 467 C C . ILE A 1 70 ? -14.503 -0.604 9.355 1.00 98.00 70 ILE A C 1
ATOM 469 O O . ILE A 1 70 ? -13.810 -0.203 8.423 1.00 98.00 70 ILE A O 1
ATOM 473 N N . ARG A 1 71 ? -14.672 -1.911 9.599 1.00 97.69 71 ARG A N 1
ATOM 474 C CA . ARG A 1 71 ? -14.058 -2.961 8.769 1.00 97.69 71 ARG A CA 1
ATOM 475 C C . ARG A 1 71 ? -14.577 -2.925 7.336 1.00 97.69 71 ARG A C 1
ATOM 477 O O . ARG A 1 71 ? -13.784 -3.091 6.417 1.00 97.69 71 ARG A O 1
ATOM 484 N N . PHE A 1 72 ? -15.869 -2.669 7.140 1.00 98.19 72 PHE A N 1
ATOM 485 C CA . PHE A 1 72 ? -16.441 -2.523 5.804 1.00 98.19 72 PHE A CA 1
ATOM 486 C C . PHE A 1 72 ? -15.810 -1.352 5.039 1.00 98.19 72 PHE A C 1
ATOM 488 O O . PHE A 1 72 ? -15.311 -1.544 3.931 1.00 98.19 72 PHE A O 1
ATOM 495 N N . ALA A 1 73 ? -15.758 -0.165 5.652 1.00 97.31 73 ALA A N 1
ATOM 496 C CA . ALA A 1 73 ? -15.132 1.009 5.046 1.00 97.31 73 ALA A CA 1
ATOM 497 C C . ALA A 1 73 ? -13.631 0.795 4.775 1.00 97.31 73 ALA A C 1
ATOM 499 O O . ALA A 1 73 ? -13.142 1.162 3.706 1.00 97.31 73 ALA A O 1
ATOM 500 N N . LEU A 1 74 ? -12.913 0.155 5.709 1.00 97.94 74 LEU A N 1
ATOM 501 C CA . LEU A 1 74 ? -11.505 -0.211 5.543 1.00 97.94 74 LEU A CA 1
ATOM 502 C C . LEU A 1 74 ? -11.310 -1.123 4.328 1.00 97.94 74 LEU A C 1
ATOM 504 O O . LEU A 1 74 ? -10.484 -0.818 3.475 1.00 97.94 74 LEU A O 1
ATOM 508 N N . ILE A 1 75 ? -12.060 -2.224 4.239 1.00 97.81 75 ILE A N 1
ATOM 509 C CA . ILE A 1 75 ? -11.917 -3.197 3.148 1.00 97.81 75 ILE A CA 1
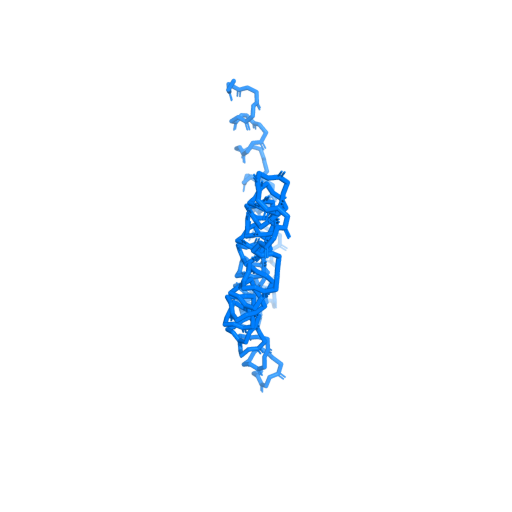ATOM 510 C C . ILE A 1 75 ? -12.253 -2.549 1.803 1.00 97.81 75 ILE A C 1
ATOM 512 O O . ILE A 1 75 ? -11.501 -2.740 0.850 1.00 97.81 75 ILE A O 1
ATOM 516 N N . LEU A 1 76 ? -13.318 -1.742 1.725 1.00 97.19 76 LEU A N 1
ATOM 517 C CA . LEU A 1 76 ? -13.644 -0.998 0.504 1.00 97.19 76 LEU A CA 1
ATOM 518 C C . LEU A 1 76 ? -12.497 -0.077 0.078 1.00 97.19 76 LEU A C 1
ATOM 520 O O . LEU A 1 76 ? -12.089 -0.101 -1.082 1.00 97.19 76 LEU A O 1
ATOM 524 N N . GLY A 1 77 ? -11.945 0.701 1.013 1.00 96.12 77 GLY A N 1
ATOM 525 C CA . GLY A 1 77 ? -10.809 1.579 0.734 1.00 96.12 77 GLY A CA 1
ATOM 526 C C . GLY A 1 77 ? -9.568 0.808 0.275 1.00 96.12 77 GLY A C 1
ATOM 527 O O . GLY A 1 77 ? -8.940 1.184 -0.714 1.00 96.12 77 GLY A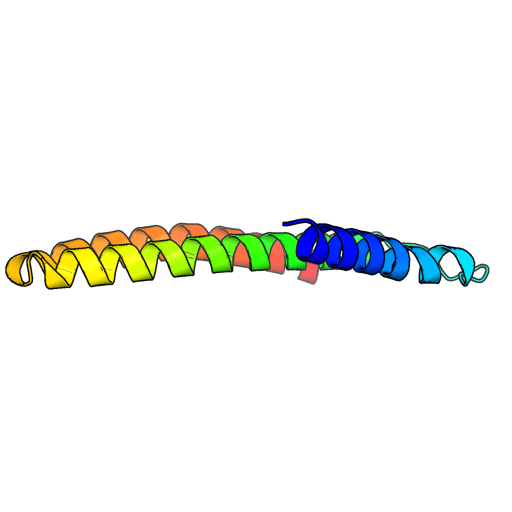 O 1
ATOM 528 N N . LEU A 1 78 ? -9.240 -0.298 0.951 1.00 96.69 78 LEU A N 1
ATOM 529 C CA . LEU A 1 78 ? -8.101 -1.149 0.600 1.00 96.69 78 LEU A CA 1
ATOM 530 C C . LEU A 1 78 ? -8.268 -1.788 -0.782 1.00 96.69 78 LEU A C 1
ATOM 532 O O . LEU A 1 78 ? -7.312 -1.788 -1.549 1.00 96.69 78 LEU A O 1
ATOM 536 N N . VAL A 1 79 ? -9.466 -2.262 -1.136 1.00 97.12 79 VAL A N 1
ATOM 537 C CA . VAL A 1 79 ? -9.749 -2.830 -2.464 1.00 97.12 79 VAL A CA 1
ATOM 538 C C . VAL A 1 79 ? -9.510 -1.806 -3.574 1.00 97.12 79 VAL A C 1
ATOM 540 O O . VAL A 1 79 ? -8.907 -2.150 -4.588 1.00 97.12 79 VAL A O 1
ATOM 543 N N . PHE A 1 80 ? -9.911 -0.544 -3.406 1.00 95.12 80 PHE A N 1
ATOM 544 C CA . PHE A 1 80 ? -9.633 0.481 -4.422 1.00 95.12 80 PHE A CA 1
ATOM 545 C C . PHE A 1 80 ? -8.135 0.776 -4.574 1.00 95.12 80 PHE A C 1
ATOM 547 O O . PHE A 1 80 ? -7.644 0.909 -5.692 1.00 95.12 80 PHE A O 1
ATOM 554 N N . ILE A 1 81 ? -7.388 0.831 -3.468 1.00 94.56 81 ILE A N 1
ATOM 555 C CA . ILE A 1 81 ? -5.930 1.035 -3.510 1.00 94.56 81 ILE A CA 1
ATOM 556 C C . ILE A 1 81 ? -5.233 -0.167 -4.168 1.00 94.56 81 ILE A C 1
ATOM 558 O O . ILE A 1 81 ? -4.355 -0.009 -5.019 1.00 94.56 81 ILE A O 1
ATOM 562 N N . GLU A 1 82 ? -5.640 -1.377 -3.797 1.00 94.75 82 GLU A N 1
ATOM 563 C CA . GLU A 1 82 ? -5.045 -2.613 -4.297 1.00 94.75 82 GLU A CA 1
ATOM 564 C C . GLU A 1 82 ? -5.352 -2.830 -5.783 1.00 94.75 82 GLU A C 1
ATOM 566 O O . GLU A 1 82 ? -4.461 -3.167 -6.558 1.00 94.75 82 GLU A O 1
ATOM 571 N N . THR A 1 83 ? -6.587 -2.568 -6.223 1.00 95.00 83 THR A N 1
ATOM 572 C CA . THR A 1 83 ? -6.979 -2.722 -7.637 1.00 95.00 83 THR A CA 1
ATOM 573 C C . THR A 1 83 ? -6.190 -1.804 -8.566 1.00 95.00 83 THR A C 1
ATOM 575 O O . THR A 1 83 ? -5.795 -2.244 -9.645 1.00 95.00 83 THR A O 1
ATOM 578 N N . LEU A 1 84 ? -5.878 -0.573 -8.147 1.00 93.06 84 LEU A N 1
ATOM 579 C CA . LEU A 1 84 ? -4.986 0.318 -8.900 1.00 93.06 84 LEU A CA 1
ATOM 580 C C . LEU A 1 84 ? -3.566 -0.255 -9.016 1.00 93.06 84 LEU A C 1
ATOM 582 O O . LEU A 1 84 ? -2.966 -0.213 -10.092 1.00 93.06 84 LEU A O 1
ATOM 586 N N . THR A 1 85 ? -3.049 -0.832 -7.930 1.00 93.81 85 THR A N 1
ATOM 587 C CA . THR A 1 85 ? -1.711 -1.446 -7.899 1.00 93.81 85 THR A CA 1
ATOM 588 C C . THR A 1 85 ? -1.646 -2.682 -8.795 1.00 93.81 85 THR A C 1
ATOM 590 O O . THR A 1 85 ? -0.723 -2.822 -9.598 1.00 93.81 85 THR A O 1
ATOM 593 N N . ILE A 1 86 ? -2.658 -3.551 -8.726 1.00 94.69 86 ILE A N 1
ATOM 594 C CA . ILE A 1 86 ? -2.767 -4.740 -9.578 1.00 94.69 86 ILE A CA 1
ATOM 595 C C . ILE A 1 86 ? -2.942 -4.346 -11.049 1.00 94.69 86 ILE A C 1
ATOM 597 O O . ILE A 1 86 ? -2.364 -4.990 -11.923 1.00 94.69 86 ILE A O 1
ATOM 601 N N . TYR A 1 87 ? -3.683 -3.277 -11.347 1.00 94.31 87 TYR A N 1
ATOM 602 C CA . TYR A 1 87 ? -3.815 -2.782 -12.717 1.00 94.31 87 TYR A CA 1
ATOM 603 C C . TYR A 1 87 ? -2.469 -2.304 -13.282 1.00 94.31 87 TYR A C 1
ATOM 605 O O . TYR A 1 87 ? -2.112 -2.659 -14.407 1.00 94.31 87 TYR A O 1
ATOM 613 N N . ALA A 1 88 ? -1.675 -1.580 -12.485 1.00 92.62 88 ALA A N 1
ATOM 614 C CA . ALA A 1 88 ? -0.316 -1.195 -12.862 1.00 92.62 88 ALA A CA 1
ATOM 615 C C . ALA A 1 88 ? 0.592 -2.421 -13.076 1.00 92.62 88 ALA A C 1
ATOM 617 O O . ALA A 1 88 ? 1.308 -2.486 -14.076 1.00 92.62 88 ALA A O 1
ATOM 618 N N . LEU A 1 89 ? 0.516 -3.425 -12.193 1.00 94.25 89 LEU A N 1
ATOM 619 C CA . LEU A 1 89 ? 1.244 -4.689 -12.347 1.00 94.25 89 LEU A CA 1
ATOM 620 C C . LEU A 1 89 ? 0.857 -5.410 -13.648 1.00 94.25 89 LEU A C 1
ATOM 622 O O . LEU A 1 89 ? 1.730 -5.863 -14.385 1.00 94.25 89 LEU A O 1
ATOM 626 N N . ALA A 1 90 ? -0.436 -5.487 -13.965 1.00 95.38 90 ALA A N 1
ATOM 627 C CA . ALA A 1 90 ? -0.925 -6.142 -15.175 1.00 95.38 90 ALA A CA 1
ATOM 628 C C . ALA A 1 90 ? -0.422 -5.460 -16.460 1.00 95.38 90 ALA A C 1
ATOM 630 O O . ALA A 1 90 ? -0.109 -6.147 -17.434 1.00 95.38 90 ALA A O 1
ATOM 631 N N . ILE A 1 91 ? -0.316 -4.126 -16.468 1.00 91.88 91 ILE A N 1
ATOM 632 C CA . ILE A 1 91 ? 0.271 -3.373 -17.587 1.00 91.88 91 ILE A CA 1
ATOM 633 C C . ILE A 1 91 ? 1.749 -3.739 -17.756 1.00 91.88 91 ILE A C 1
ATOM 635 O O . ILE A 1 91 ? 2.176 -4.047 -18.867 1.00 91.88 91 ILE A O 1
ATOM 639 N N . VAL A 1 92 ? 2.505 -3.757 -16.657 1.00 92.56 92 VAL A N 1
ATOM 640 C CA . VAL A 1 92 ? 3.948 -4.051 -16.660 1.00 92.56 92 VAL A CA 1
ATOM 641 C C . VAL A 1 92 ? 4.233 -5.482 -17.117 1.00 92.56 92 VAL A C 1
ATOM 643 O O . VAL A 1 92 ? 5.194 -5.703 -17.842 1.00 92.56 92 VAL A O 1
ATOM 646 N N . LEU A 1 93 ? 3.402 -6.454 -16.727 1.00 91.88 93 LEU A N 1
ATOM 647 C CA . LEU A 1 93 ? 3.566 -7.855 -17.135 1.00 91.88 93 LEU A CA 1
ATOM 648 C C . LEU A 1 93 ? 3.173 -8.116 -18.594 1.00 91.88 93 LEU A C 1
ATOM 650 O O . LEU A 1 93 ? 3.629 -9.099 -19.177 1.00 91.88 93 LEU A O 1
ATOM 654 N N . ARG A 1 94 ? 2.305 -7.280 -19.175 1.00 87.50 94 ARG A N 1
ATOM 655 C CA . ARG A 1 94 ? 1.886 -7.416 -20.575 1.00 87.50 94 ARG A CA 1
ATOM 656 C C . ARG A 1 94 ? 2.843 -6.732 -21.560 1.00 87.50 94 ARG A C 1
ATOM 658 O O . ARG A 1 94 ? 2.904 -7.172 -22.706 1.00 87.50 94 ARG A O 1
ATOM 665 N N . GLY A 1 95 ? 3.535 -5.669 -21.144 1.00 68.12 95 GLY A N 1
ATOM 666 C CA . GLY A 1 95 ? 4.534 -4.951 -21.954 1.00 68.12 95 GLY A CA 1
ATOM 667 C C . GLY A 1 95 ? 5.846 -5.708 -22.095 1.00 68.12 95 GLY A C 1
ATOM 668 O O . GLY A 1 95 ? 6.444 -5.698 -23.193 1.00 68.12 95 GLY A O 1
#

Radius of gyration: 19.66 Å; Cα contacts (8 Å, |Δi|>4): 31; chains: 1; bounding box: 49×25×46 Å

Foldseek 3Di:
DVVVVVVVVVVVVVVCVVVVVDDPPDDCDPLNVLVVVLVVLVVVLVVVLVVLVVVLVVVCVVPVPCNVVSVVVSVVVNCVSVVVSVVSVVVSVVD

Solvent-accessible surface area (backbone atoms only — not comparable to full-atom values): 5451 Å² total; per-residue (Å²): 110,69,65,63,51,53,52,50,52,50,52,56,52,60,69,52,53,64,73,80,69,50,52,102,86,54,67,92,42,74,66,57,54,45,53,50,52,47,54,51,53,48,52,54,45,52,54,53,50,53,53,52,53,52,54,46,52,52,50,30,73,77,36,63,90,50,37,68,63,48,52,50,54,48,50,55,55,48,50,58,55,48,51,56,48,52,51,52,50,53,52,56,74,71,107